Protein AF-G0J3A2-F1 (afdb_monomer)

Sequence (100 aa):
MLKSGVMNRYLMMVKITLLLNCIGNSKKIQMNEAQIKIIRKAKSIVKNGDRVRCRKCPGTLRTFTFSHWDVCWMVSKSGIDDYSPLSIDKINGKEIHLKK

Foldseek 3Di:
DDPDDVPPPVVVVVVVVVVVPPDDDDPPVDQDPLLVQLLVVLVVPDDQQKFWWFADPVGDIDTAGFHDDDPSWTAGPVSDDTHHSVGTQDINNDGDPSDD

Solvent-accessible surface area (backbone atoms only — not comparable to full-atom values): 6322 Å² total; per-residue (Å²): 142,80,94,83,75,84,81,60,65,69,60,54,59,57,55,57,63,70,63,59,78,79,62,82,90,69,90,69,79,71,80,49,72,69,58,51,52,40,44,54,52,45,62,74,68,65,49,68,68,37,41,38,28,27,52,40,91,100,64,50,78,45,75,44,42,32,47,53,75,56,96,80,31,41,30,29,70,84,72,60,67,85,40,55,62,91,39,47,46,28,50,69,86,40,78,50,87,72,77,130

Mean predicted aligned error: 12.51 Å

pLDDT: mean 74.7, std 21.74, range [31.95, 97.19]

Secondary structure (DSSP, 8-state):
-----STTSHHHHHHHHHHTTSS------PPPHHHHHHHHHHHHH--TT-EEEEEETTTEEEEEEEEEEETTEEEETTS--EE-GGGEEEETTEE-----

Nearest PDB structures (foldseek):
  4pno-assembly1_A  TM=5.348E-01  e=1.618E-01  Escherichia coli
  3hfn-assembly1_B  TM=5.715E-01  e=3.739E-01  Nostoc sp. PCC 7120 = FACHB-418
  4mmk-assembly1_A  TM=5.620E-01  e=3.505E-01  Pseudomonas aeruginosa PAO1
  7zs2-assembly1_A  TM=4.415E-01  e=2.381E-01  Candidatus Kuenenia
  4noy-assembly1_A  TM=4.397E-01  e=5.870E-01  Listeria monocytogenes

Radius of gyration: 17.52 Å; Cα contacts (8 Å, |Δi|>4): 125; chains: 1; bounding box: 35×49×40 Å

Organism: Cyclobacterium marinum (strain ATCC 25205 / DSM 745 / LMG 13164 / NCIMB 1802) (NCBI:txid880070)

Structure (mmCIF, N/CA/C/O backbone):
data_AF-G0J3A2-F1
#
_entry.id   AF-G0J3A2-F1
#
loop_
_atom_site.group_PDB
_atom_site.id
_atom_site.type_symbol
_atom_site.label_atom_id
_atom_site.label_alt_id
_atom_site.label_comp_id
_atom_site.label_asym_id
_atom_site.label_entity_id
_atom_site.label_seq_id
_atom_site.pdbx_PDB_ins_code
_atom_site.Cartn_x
_atom_site.Cartn_y
_atom_site.Cartn_z
_atom_site.occupancy
_atom_site.B_iso_or_equiv
_atom_site.auth_seq_id
_atom_site.auth_comp_id
_atom_site.auth_asym_id
_atom_site.auth_atom_id
_atom_site.pdbx_PDB_model_num
ATOM 1 N N . MET A 1 1 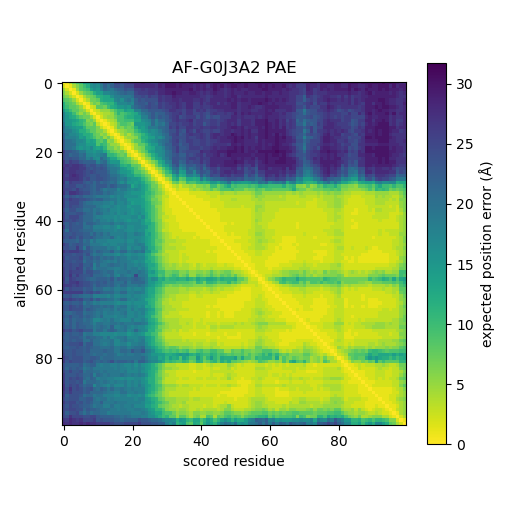? -13.394 -34.602 -27.318 1.00 39.44 1 MET A N 1
ATOM 2 C CA . MET A 1 1 ? -12.186 -34.511 -26.459 1.00 39.44 1 MET A CA 1
ATOM 3 C C . MET A 1 1 ? -11.068 -33.971 -27.346 1.00 39.44 1 MET A C 1
ATOM 5 O O . MET A 1 1 ? -10.903 -34.541 -28.406 1.00 39.44 1 MET A O 1
ATOM 9 N N . LEU A 1 2 ? -10.349 -32.865 -27.135 1.00 31.95 2 LEU A N 1
ATOM 10 C CA . LEU A 1 2 ? -10.188 -31.851 -26.085 1.00 31.95 2 LEU A CA 1
ATOM 11 C C . LEU A 1 2 ? -10.133 -30.475 -26.798 1.00 31.95 2 LEU A C 1
ATOM 13 O O . LEU A 1 2 ? -9.435 -30.344 -27.799 1.00 31.95 2 LEU A O 1
ATOM 17 N N . LYS A 1 3 ? -10.846 -29.444 -26.319 1.00 37.91 3 LYS A N 1
ATOM 18 C CA . LYS A 1 3 ? -10.712 -28.063 -26.834 1.00 37.91 3 LYS A CA 1
ATOM 19 C C . LYS A 1 3 ? -9.589 -27.348 -26.071 1.00 37.91 3 LYS A C 1
ATOM 21 O O . LYS A 1 3 ? -9.842 -26.717 -25.052 1.00 37.91 3 LYS A O 1
ATOM 26 N N . SER A 1 4 ? -8.352 -27.447 -26.547 1.00 47.75 4 SER A N 1
ATOM 27 C CA . SER A 1 4 ? -7.174 -26.792 -25.956 1.00 47.75 4 SER A CA 1
ATOM 28 C C . SER A 1 4 ? -6.699 -25.619 -26.823 1.00 47.75 4 SER A C 1
ATOM 30 O O . SER A 1 4 ? -5.702 -25.721 -27.529 1.00 47.75 4 SER A O 1
ATOM 32 N N . GLY A 1 5 ? -7.431 -24.501 -26.805 1.00 41.31 5 GLY A N 1
ATOM 33 C CA . GLY A 1 5 ? -7.089 -23.291 -27.578 1.00 41.31 5 GLY A CA 1
ATOM 34 C C . GLY A 1 5 ? -6.643 -22.085 -26.744 1.00 41.31 5 GLY A C 1
ATOM 35 O O . GLY A 1 5 ? -6.213 -21.080 -27.297 1.00 41.31 5 GLY A O 1
ATOM 36 N N . VAL A 1 6 ? -6.719 -22.159 -25.410 1.00 46.66 6 VAL A N 1
ATOM 37 C CA . VAL A 1 6 ? -6.393 -21.028 -24.508 1.00 46.66 6 VAL A CA 1
ATOM 38 C C . VAL A 1 6 ? -4.882 -20.946 -24.197 1.00 46.66 6 VAL A C 1
ATOM 40 O O . VAL A 1 6 ? -4.398 -20.008 -23.570 1.00 46.66 6 VAL A O 1
ATOM 43 N N . MET A 1 7 ? -4.100 -21.891 -24.719 1.00 43.81 7 MET A N 1
ATOM 44 C CA . MET A 1 7 ? -2.660 -22.068 -24.495 1.00 43.81 7 MET A CA 1
ATOM 45 C C . MET A 1 7 ? -1.773 -21.267 -25.475 1.00 43.81 7 MET A C 1
ATOM 47 O O . MET A 1 7 ? -0.688 -21.717 -25.818 1.00 43.81 7 MET A O 1
ATOM 51 N N . ASN A 1 8 ? -2.207 -20.096 -25.965 1.00 47.31 8 ASN A N 1
ATOM 52 C CA . ASN A 1 8 ? -1.439 -19.365 -26.996 1.00 47.31 8 ASN A CA 1
ATOM 53 C C . ASN A 1 8 ? -1.129 -17.884 -26.701 1.00 47.31 8 ASN A C 1
ATOM 55 O O . ASN A 1 8 ? -0.459 -17.232 -27.491 1.00 47.31 8 ASN A O 1
ATOM 59 N N . ARG A 1 9 ? -1.533 -17.335 -25.544 1.00 45.50 9 ARG A N 1
ATOM 60 C CA . ARG A 1 9 ? -1.089 -15.983 -25.124 1.00 45.50 9 ARG A CA 1
ATOM 61 C C . ARG A 1 9 ? 0.133 -15.999 -24.205 1.00 45.50 9 ARG A C 1
ATOM 63 O O . ARG A 1 9 ? 0.985 -15.123 -24.307 1.00 45.50 9 ARG A O 1
ATOM 70 N N . TYR A 1 10 ? 0.279 -17.041 -23.385 1.00 40.25 10 TYR A N 1
ATOM 71 C CA . TYR A 1 10 ? 1.438 -17.198 -22.499 1.00 40.25 10 TYR A CA 1
ATOM 72 C C . TYR A 1 10 ? 2.726 -17.558 -23.255 1.00 40.25 10 TYR A C 1
ATOM 74 O O . TYR A 1 10 ? 3.793 -17.054 -22.918 1.00 40.25 10 TYR A O 1
ATOM 82 N N . LEU A 1 11 ? 2.642 -18.362 -24.321 1.00 40.72 11 LEU A N 1
ATOM 83 C CA . LEU A 1 11 ? 3.829 -18.777 -25.079 1.00 40.72 11 LEU A CA 1
ATOM 84 C C . LEU A 1 11 ? 4.423 -17.643 -25.938 1.00 40.72 11 LEU A C 1
ATOM 86 O O . LEU A 1 11 ? 5.631 -17.614 -26.177 1.00 40.72 11 LEU A O 1
ATOM 90 N N . MET A 1 12 ? 3.599 -16.677 -26.360 1.00 39.22 12 MET A N 1
ATOM 91 C CA . MET A 1 12 ? 4.047 -15.538 -27.170 1.00 39.22 12 MET A CA 1
ATOM 92 C C . MET A 1 12 ? 4.815 -14.499 -26.333 1.00 39.22 12 MET A C 1
ATOM 94 O O . MET A 1 12 ? 5.831 -13.973 -26.788 1.00 39.22 12 MET A O 1
ATOM 98 N N . MET A 1 13 ? 4.411 -14.268 -25.074 1.00 44.34 13 MET A N 1
ATOM 99 C CA . MET A 1 13 ? 5.136 -13.363 -24.165 1.00 44.34 13 MET A CA 1
ATOM 100 C C . MET A 1 13 ? 6.499 -13.921 -23.724 1.00 44.34 13 MET A C 1
ATOM 102 O O . MET A 1 13 ? 7.446 -13.155 -23.533 1.00 44.34 13 MET A O 1
ATOM 106 N N . VAL A 1 14 ? 6.646 -15.247 -23.614 1.00 44.50 14 VAL A N 1
ATOM 107 C CA . VAL A 1 14 ? 7.925 -15.861 -23.210 1.00 44.50 14 VAL A CA 1
ATOM 108 C C . VAL A 1 14 ? 8.953 -15.840 -24.353 1.00 44.50 14 VAL A C 1
ATOM 110 O O . VAL A 1 14 ? 10.127 -15.572 -24.102 1.00 44.50 14 VAL A O 1
ATOM 113 N N . LYS A 1 15 ? 8.536 -15.994 -25.621 1.00 37.12 15 LYS A N 1
ATOM 114 C CA . LYS A 1 15 ? 9.454 -15.878 -26.777 1.00 37.12 15 LYS A CA 1
ATOM 115 C C . LYS A 1 15 ? 9.933 -14.446 -27.047 1.00 37.12 15 LYS A C 1
ATOM 117 O O . LYS A 1 15 ? 11.095 -14.263 -27.399 1.00 37.12 15 LYS A O 1
ATOM 122 N N . ILE A 1 16 ? 9.096 -13.430 -26.821 1.00 42.44 16 ILE A N 1
ATOM 123 C CA . ILE A 1 16 ? 9.503 -12.018 -26.974 1.00 42.44 16 ILE A CA 1
ATOM 124 C C . ILE A 1 16 ? 10.537 -11.610 -25.912 1.00 42.44 16 ILE A C 1
ATOM 126 O O . ILE A 1 16 ? 11.390 -10.764 -26.168 1.00 42.44 16 ILE A O 1
ATOM 130 N N . THR A 1 17 ? 10.526 -12.249 -24.741 1.00 45.47 17 THR A N 1
ATOM 131 C CA . THR A 1 17 ? 11.470 -11.918 -23.664 1.00 45.47 17 THR A CA 1
ATOM 132 C C . THR A 1 17 ? 12.894 -12.415 -23.958 1.00 45.47 17 THR A C 1
ATOM 134 O O . THR A 1 17 ? 13.853 -11.749 -23.584 1.00 45.47 17 THR A O 1
ATOM 137 N N . LEU A 1 18 ? 13.053 -13.524 -24.692 1.00 43.47 18 LEU A N 1
ATOM 138 C CA . LEU A 1 18 ? 14.369 -14.078 -25.054 1.00 43.47 18 LEU A CA 1
ATOM 139 C C . LEU A 1 18 ? 15.006 -13.430 -26.298 1.00 43.47 18 LEU A C 1
ATOM 141 O O . LEU A 1 18 ? 16.225 -13.466 -26.433 1.00 43.47 18 LEU A O 1
ATOM 145 N N . LEU A 1 19 ? 14.220 -12.785 -27.167 1.00 42.00 19 LEU A N 1
ATOM 146 C CA . LEU A 1 19 ? 14.717 -12.115 -28.383 1.00 42.00 19 LEU A CA 1
ATOM 147 C C . LEU A 1 19 ? 15.192 -10.667 -28.154 1.00 42.00 19 LEU A C 1
ATOM 149 O O . LEU A 1 19 ? 15.900 -10.110 -28.987 1.00 42.00 19 LEU A O 1
ATOM 153 N N . LEU A 1 20 ? 14.850 -10.057 -27.015 1.00 45.22 20 LEU A N 1
ATOM 154 C CA . LEU A 1 20 ? 15.202 -8.664 -26.700 1.00 45.22 20 LEU A CA 1
ATOM 155 C C . LEU A 1 20 ? 16.589 -8.494 -26.051 1.00 45.22 20 LEU A C 1
ATOM 157 O O . LEU A 1 20 ? 16.958 -7.370 -25.724 1.00 45.22 20 LEU A O 1
ATOM 161 N N . ASN A 1 21 ? 17.369 -9.569 -25.896 1.00 45.75 21 ASN A N 1
ATOM 162 C CA . ASN A 1 21 ? 18.721 -9.510 -25.322 1.00 45.75 21 ASN A CA 1
ATOM 163 C C . ASN A 1 21 ? 19.836 -9.285 -26.363 1.00 45.75 21 ASN A C 1
ATOM 165 O O . ASN A 1 21 ? 21.001 -9.220 -25.984 1.00 45.75 21 ASN A O 1
ATOM 169 N N . CYS A 1 22 ? 19.506 -9.139 -27.654 1.00 38.31 22 CYS A N 1
ATOM 170 C CA . CYS A 1 22 ? 20.503 -8.993 -28.726 1.00 38.31 22 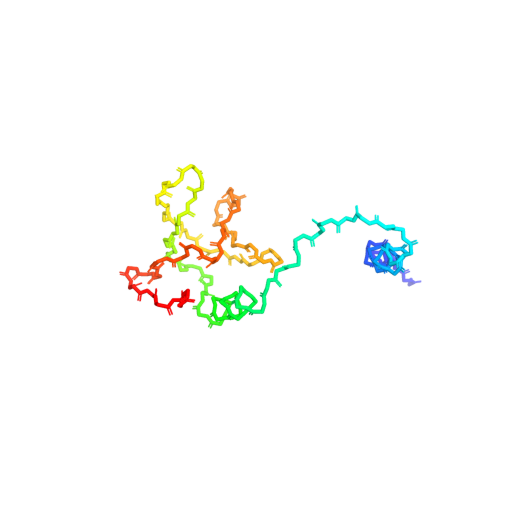CYS A CA 1
ATOM 171 C C . CYS A 1 22 ? 20.496 -7.645 -29.464 1.00 38.31 22 CYS A C 1
ATOM 173 O O . CYS A 1 22 ? 21.289 -7.478 -30.384 1.00 38.31 22 CYS A O 1
ATOM 175 N N . ILE A 1 23 ? 19.660 -6.666 -29.103 1.00 46.41 23 ILE A N 1
ATOM 176 C CA . ILE A 1 23 ? 19.646 -5.366 -29.800 1.00 46.41 23 ILE A CA 1
ATOM 177 C C . ILE A 1 23 ? 19.598 -4.241 -28.766 1.00 46.4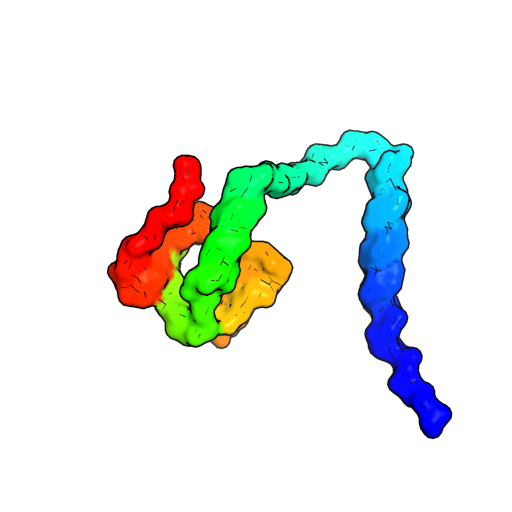1 23 ILE A C 1
ATOM 179 O O . ILE A 1 23 ? 18.763 -4.236 -27.864 1.00 46.41 23 ILE A O 1
ATOM 183 N N . GLY A 1 24 ? 20.584 -3.350 -28.864 1.00 40.34 24 GLY A N 1
ATOM 184 C CA . GLY A 1 24 ? 21.006 -2.422 -27.825 1.00 40.34 24 GLY A CA 1
ATOM 185 C C . GLY A 1 24 ? 19.991 -1.382 -27.350 1.00 40.34 24 GLY A C 1
ATOM 186 O O . GLY A 1 24 ? 18.900 -1.210 -27.881 1.00 40.34 24 GLY A O 1
ATOM 187 N N . ASN A 1 25 ? 20.429 -0.662 -26.315 1.00 48.53 25 ASN A N 1
ATOM 188 C CA . ASN A 1 25 ? 19.855 0.589 -25.824 1.00 48.53 25 ASN A CA 1
ATOM 189 C C . ASN A 1 25 ? 18.327 0.610 -25.697 1.00 48.53 25 ASN A C 1
ATOM 191 O O . ASN A 1 25 ? 17.624 1.403 -26.316 1.00 48.53 25 ASN A O 1
ATOM 195 N N . SER A 1 26 ? 17.815 -0.175 -24.757 1.00 41.97 26 SER A N 1
ATOM 196 C CA . SER A 1 26 ? 16.598 0.218 -24.060 1.00 41.97 26 SER A CA 1
ATOM 197 C C . SER A 1 26 ? 16.953 0.412 -22.594 1.00 41.97 26 SER A C 1
ATOM 199 O O . SER A 1 26 ? 17.245 -0.544 -21.880 1.00 41.97 26 SER A O 1
ATOM 201 N N . LYS A 1 27 ? 16.924 1.663 -22.118 1.00 44.88 27 LYS A N 1
ATOM 202 C CA . LYS A 1 27 ? 16.786 1.966 -20.687 1.00 44.88 27 LYS A CA 1
ATOM 203 C C . LYS A 1 27 ? 15.413 1.452 -20.228 1.00 44.88 27 LYS A C 1
ATOM 205 O O . LYS A 1 27 ? 14.527 2.231 -19.896 1.00 44.88 27 LYS A O 1
ATOM 210 N N . LYS A 1 28 ? 15.188 0.135 -20.260 1.00 44.00 28 LYS A N 1
ATOM 211 C CA . LYS A 1 28 ? 14.120 -0.499 -19.498 1.00 44.00 28 LYS A CA 1
ATOM 212 C C . LYS A 1 28 ? 14.528 -0.272 -18.059 1.00 44.00 28 LYS A C 1
ATOM 214 O O . LYS A 1 28 ? 15.520 -0.838 -17.614 1.00 44.00 28 LYS A O 1
ATOM 219 N N . ILE A 1 29 ? 13.831 0.637 -17.389 1.00 53.31 29 ILE A N 1
ATOM 220 C CA . ILE A 1 29 ? 14.014 0.924 -15.971 1.00 53.31 29 ILE A CA 1
ATOM 221 C C . ILE A 1 29 ? 13.775 -0.400 -15.246 1.00 53.31 29 ILE A C 1
ATOM 223 O O . ILE A 1 29 ? 12.637 -0.795 -15.000 1.00 53.31 29 ILE A O 1
ATOM 227 N N . GLN A 1 30 ? 14.846 -1.146 -14.997 1.00 63.12 30 GLN A N 1
ATOM 228 C CA . GLN A 1 30 ? 14.792 -2.320 -14.154 1.00 63.12 30 GLN A CA 1
ATOM 229 C C . GLN A 1 30 ? 14.411 -1.802 -12.769 1.00 63.12 30 GLN A C 1
ATOM 231 O O . GLN A 1 30 ? 15.068 -0.906 -12.235 1.00 63.12 30 GLN A O 1
ATOM 236 N N . MET A 1 31 ? 13.303 -2.300 -12.220 1.00 69.00 31 MET A N 1
ATOM 237 C CA . MET A 1 31 ? 12.956 -2.008 -10.833 1.00 69.00 31 MET A CA 1
ATOM 238 C C . MET A 1 31 ? 14.117 -2.456 -9.954 1.00 69.00 31 MET A C 1
ATOM 240 O O . MET A 1 31 ? 14.540 -3.609 -10.024 1.00 69.00 31 MET A O 1
ATOM 244 N N . ASN A 1 32 ? 14.635 -1.538 -9.144 1.00 81.94 32 ASN A N 1
ATOM 245 C CA . ASN A 1 32 ? 15.765 -1.848 -8.283 1.00 81.94 32 ASN A CA 1
ATOM 246 C C . ASN A 1 32 ? 15.341 -2.802 -7.151 1.00 81.94 32 ASN A C 1
ATOM 248 O O . ASN A 1 32 ? 14.158 -2.946 -6.822 1.00 81.94 32 ASN A O 1
ATOM 252 N N . GLU A 1 33 ? 16.315 -3.460 -6.528 1.00 82.44 33 GLU A N 1
ATOM 253 C CA . GLU A 1 33 ? 16.060 -4.456 -5.481 1.00 82.44 33 GLU A CA 1
ATOM 254 C C . GLU A 1 33 ? 15.257 -3.891 -4.300 1.00 82.44 33 GLU A C 1
ATOM 256 O O . GLU A 1 33 ? 14.402 -4.580 -3.733 1.00 82.44 33 GLU A O 1
ATOM 261 N N . ALA A 1 34 ? 15.469 -2.615 -3.962 1.00 81.81 34 ALA A N 1
ATOM 262 C CA . ALA A 1 34 ? 14.737 -1.937 -2.898 1.00 81.81 34 ALA A CA 1
ATOM 263 C C . ALA A 1 34 ? 13.238 -1.821 -3.227 1.00 81.81 34 ALA A C 1
ATOM 265 O O . ALA A 1 34 ? 12.391 -2.161 -2.398 1.00 81.81 34 ALA A O 1
ATOM 266 N N . GLN A 1 35 ? 12.895 -1.436 -4.459 1.00 83.38 35 GLN A N 1
ATOM 267 C CA . GLN A 1 35 ? 11.512 -1.387 -4.940 1.00 83.38 35 GLN A CA 1
ATOM 268 C C . GLN A 1 35 ? 10.867 -2.775 -4.923 1.00 83.38 35 GLN A C 1
ATOM 270 O O . GLN A 1 35 ? 9.727 -2.921 -4.479 1.00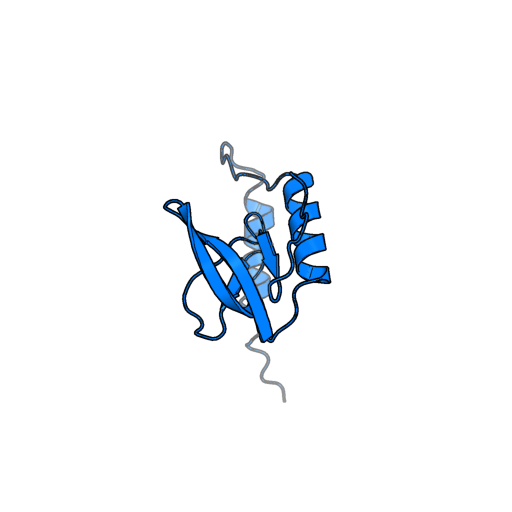 83.38 35 GLN A O 1
ATOM 275 N N . ILE A 1 36 ? 11.603 -3.811 -5.334 1.00 85.50 36 ILE A N 1
ATOM 276 C CA . ILE A 1 36 ? 11.118 -5.198 -5.299 1.00 85.50 36 ILE A CA 1
ATOM 277 C C . ILE A 1 36 ? 10.809 -5.625 -3.858 1.00 85.50 36 ILE A C 1
ATOM 279 O O . ILE A 1 36 ? 9.758 -6.219 -3.599 1.00 85.50 36 ILE A O 1
ATOM 283 N N . LYS A 1 37 ? 11.685 -5.301 -2.900 1.00 88.00 37 LYS A N 1
ATOM 284 C CA . LYS A 1 37 ? 11.481 -5.607 -1.476 1.00 88.00 37 LYS A CA 1
ATOM 285 C C . LYS A 1 37 ? 10.240 -4.913 -0.915 1.00 88.00 37 LYS A C 1
ATOM 287 O O . LYS A 1 37 ? 9.457 -5.551 -0.209 1.00 88.00 37 LYS A O 1
ATOM 292 N N . ILE A 1 38 ? 10.031 -3.642 -1.261 1.00 87.94 38 ILE A N 1
ATOM 293 C CA . ILE A 1 38 ? 8.840 -2.881 -0.859 1.00 87.94 38 ILE A CA 1
ATOM 294 C C . ILE A 1 38 ? 7.574 -3.537 -1.411 1.00 87.94 38 ILE A C 1
ATOM 296 O O . ILE A 1 38 ? 6.630 -3.766 -0.660 1.00 87.94 38 ILE A O 1
ATOM 300 N N . ILE A 1 39 ? 7.568 -3.907 -2.692 1.00 89.44 39 ILE A N 1
ATOM 301 C CA . ILE A 1 39 ? 6.407 -4.535 -3.336 1.00 89.44 39 ILE A CA 1
ATOM 302 C C . ILE A 1 39 ? 6.096 -5.895 -2.721 1.00 89.44 39 ILE A C 1
ATOM 304 O O . ILE A 1 39 ? 4.935 -6.187 -2.448 1.00 89.44 39 ILE A O 1
ATOM 308 N N . ARG A 1 40 ? 7.114 -6.718 -2.447 1.00 90.50 40 ARG A N 1
ATOM 309 C CA . ARG A 1 40 ? 6.928 -8.001 -1.750 1.00 90.50 40 ARG A CA 1
ATOM 310 C C . ARG A 1 40 ? 6.312 -7.800 -0.367 1.00 90.50 40 ARG A C 1
ATOM 312 O O . ARG A 1 40 ? 5.358 -8.492 -0.020 1.00 90.50 40 ARG A O 1
ATOM 319 N N . LYS A 1 41 ? 6.803 -6.816 0.393 1.00 91.31 41 LYS A N 1
ATOM 320 C CA . LYS A 1 41 ? 6.241 -6.471 1.704 1.00 91.31 41 LYS A CA 1
ATOM 321 C C . LYS A 1 41 ? 4.794 -5.987 1.580 1.00 91.31 41 LYS A C 1
ATOM 323 O O . LYS A 1 41 ? 3.942 -6.473 2.316 1.00 91.31 41 LYS A O 1
ATOM 328 N N . ALA A 1 42 ? 4.496 -5.107 0.626 1.00 92.12 42 ALA A N 1
ATOM 329 C CA . ALA A 1 42 ? 3.136 -4.636 0.366 1.00 92.12 42 ALA A CA 1
ATOM 330 C C . ALA A 1 42 ? 2.193 -5.806 0.032 1.00 92.12 42 ALA A C 1
ATOM 332 O O . ALA A 1 42 ? 1.129 -5.928 0.633 1.00 92.12 42 ALA A O 1
ATOM 333 N N . LYS A 1 43 ? 2.623 -6.732 -0.834 1.00 93.12 43 LYS A N 1
ATOM 334 C CA . LYS A 1 43 ? 1.867 -7.949 -1.172 1.00 93.12 43 LYS A CA 1
ATOM 335 C C . LYS A 1 43 ? 1.604 -8.861 0.026 1.00 93.12 43 LYS A C 1
ATOM 337 O O . LYS A 1 43 ? 0.560 -9.496 0.065 1.00 93.12 43 LYS A O 1
ATOM 342 N N . SER A 1 44 ? 2.517 -8.923 0.997 1.00 94.06 44 SER A N 1
ATOM 343 C CA . SER A 1 44 ? 2.315 -9.735 2.208 1.00 94.06 44 SER A CA 1
ATOM 344 C C . SER A 1 44 ? 1.340 -9.130 3.224 1.00 94.06 44 SER A C 1
ATOM 346 O O . SER A 1 44 ? 0.836 -9.861 4.074 1.00 94.06 44 SER A O 1
ATOM 348 N N . ILE A 1 45 ? 1.085 -7.817 3.166 1.00 94.38 45 ILE A N 1
ATOM 349 C CA . ILE A 1 45 ? 0.274 -7.113 4.175 1.00 94.38 45 ILE A CA 1
ATOM 350 C C . ILE A 1 45 ? -1.093 -6.670 3.653 1.00 94.38 45 ILE A C 1
ATOM 352 O O . ILE A 1 45 ? -2.048 -6.705 4.422 1.00 94.38 45 ILE A O 1
ATOM 356 N N . VAL A 1 46 ? -1.190 -6.253 2.385 1.00 94.81 46 VAL A N 1
ATOM 357 C CA . VAL A 1 46 ? -2.433 -5.735 1.797 1.00 94.81 46 VAL A CA 1
ATOM 358 C C . VAL A 1 46 ? -3.333 -6.901 1.407 1.00 94.81 46 VAL A C 1
ATOM 360 O O . VAL A 1 46 ? -2.933 -7.778 0.636 1.00 94.81 46 VAL A O 1
ATOM 363 N N . LYS A 1 47 ? -4.564 -6.885 1.909 1.00 95.69 47 LYS A N 1
ATOM 364 C CA . LYS A 1 47 ? -5.586 -7.907 1.677 1.00 95.69 47 LYS A CA 1
ATOM 365 C C . LYS A 1 47 ? -6.800 -7.309 0.975 1.00 95.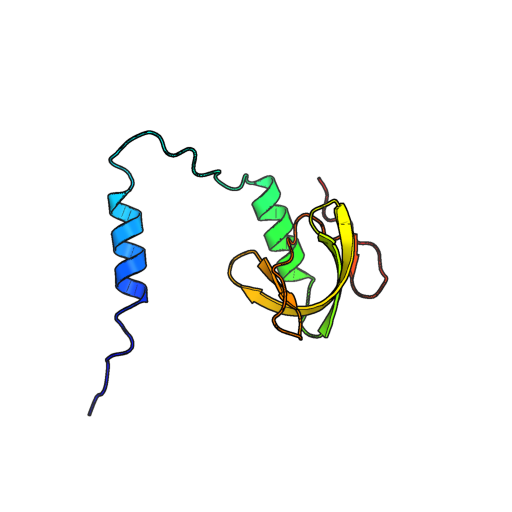69 47 LYS A C 1
ATOM 367 O O . LYS A 1 47 ? -7.090 -6.122 1.107 1.00 95.69 47 LYS A O 1
ATOM 372 N N . ASN A 1 48 ? -7.524 -8.147 0.229 1.00 96.50 48 ASN A N 1
ATOM 373 C CA . ASN A 1 48 ? -8.788 -7.763 -0.408 1.00 96.50 48 ASN A CA 1
ATOM 374 C C . ASN A 1 48 ? -9.743 -7.139 0.627 1.00 96.50 48 ASN A C 1
ATOM 376 O O . ASN A 1 48 ? -9.949 -7.709 1.697 1.00 96.50 48 ASN A O 1
ATOM 380 N N . GLY A 1 49 ? -10.298 -5.972 0.304 1.00 96.12 49 GLY A N 1
ATOM 381 C CA . GLY A 1 49 ? -11.170 -5.186 1.174 1.00 96.12 49 GLY A CA 1
ATOM 382 C C . GLY A 1 49 ? -10.461 -4.102 1.990 1.00 96.12 49 GLY A C 1
ATOM 383 O O . GLY A 1 49 ? -11.141 -3.227 2.525 1.00 96.12 49 GLY A O 1
ATOM 384 N N . ASP A 1 50 ? -9.126 -4.095 2.051 1.00 96.94 50 ASP A N 1
ATOM 385 C CA . ASP A 1 50 ? -8.385 -3.081 2.802 1.00 96.94 50 ASP A CA 1
ATOM 386 C C . ASP A 1 50 ? -8.597 -1.672 2.237 1.00 96.94 50 ASP A C 1
ATOM 388 O O . ASP A 1 50 ? -8.591 -1.443 1.024 1.00 96.94 50 ASP A O 1
ATOM 392 N N . ARG A 1 51 ? -8.711 -0.685 3.129 1.00 97.19 51 ARG A N 1
ATOM 393 C CA . ARG A 1 51 ? -8.674 0.734 2.768 1.00 97.19 51 ARG A CA 1
ATOM 394 C C . ARG A 1 51 ? -7.229 1.200 2.688 1.00 97.19 51 ARG A C 1
ATOM 396 O O . ARG A 1 51 ? -6.611 1.487 3.714 1.00 97.19 51 ARG A O 1
ATOM 403 N N . VAL A 1 52 ? -6.704 1.298 1.476 1.00 95.69 52 VAL A N 1
ATOM 404 C CA . VAL A 1 52 ? -5.317 1.688 1.212 1.00 95.69 52 VAL A CA 1
ATOM 405 C C . VAL A 1 52 ? -5.269 3.169 0.871 1.00 95.69 52 VAL A C 1
ATOM 407 O O . VAL A 1 52 ? -6.023 3.631 0.013 1.00 95.69 52 VAL A O 1
ATOM 410 N N . ARG A 1 53 ? -4.383 3.917 1.534 1.00 94.56 53 ARG A N 1
ATOM 411 C CA . ARG A 1 53 ? -4.052 5.294 1.165 1.00 94.56 53 ARG A CA 1
ATOM 412 C C . ARG A 1 53 ? -2.684 5.327 0.501 1.00 94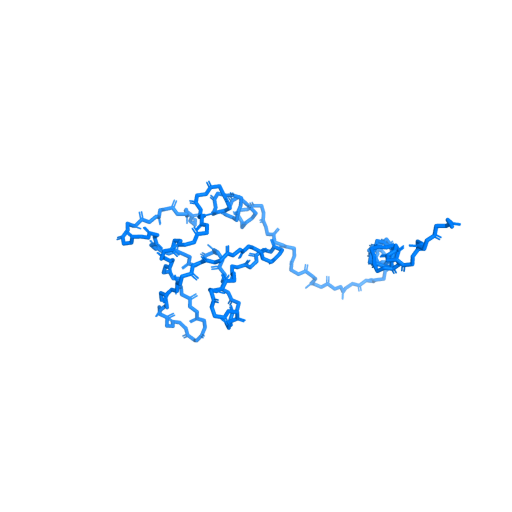.56 53 ARG A C 1
ATOM 414 O O . ARG A 1 53 ? -1.729 4.739 1.005 1.00 94.56 53 ARG A O 1
ATOM 421 N N . CYS A 1 54 ? -2.602 5.988 -0.646 1.00 92.25 54 CYS A N 1
ATOM 422 C CA . CYS A 1 54 ? -1.355 6.159 -1.377 1.00 92.25 54 CYS A CA 1
ATOM 423 C C . CYS A 1 54 ? -1.316 7.488 -2.134 1.00 92.25 54 CYS A C 1
ATOM 425 O O . CYS A 1 54 ? -2.350 8.106 -2.413 1.00 92.25 54 CYS A O 1
ATOM 427 N N . ARG A 1 55 ? -0.113 7.918 -2.521 1.00 89.56 55 ARG A N 1
ATOM 428 C CA . ARG A 1 55 ? 0.075 9.099 -3.375 1.00 89.56 55 ARG A CA 1
ATOM 429 C C . ARG A 1 55 ? -0.060 8.727 -4.855 1.00 89.56 55 ARG A C 1
ATOM 431 O O . ARG A 1 55 ? 0.702 7.894 -5.343 1.00 89.56 55 ARG A O 1
ATOM 438 N N . LYS A 1 56 ? -0.983 9.381 -5.567 1.00 84.06 56 LYS A N 1
ATOM 439 C CA . LYS A 1 56 ? -1.174 9.283 -7.027 1.00 84.06 56 LYS A CA 1
ATOM 440 C C . LYS A 1 56 ? -0.717 10.582 -7.697 1.00 84.06 56 LYS A C 1
ATOM 442 O O . LYS A 1 56 ? -0.976 11.661 -7.163 1.00 84.06 56 LYS A O 1
ATOM 447 N N . CYS A 1 57 ? -0.052 10.496 -8.852 1.00 73.31 57 CYS A N 1
ATOM 448 C CA . CYS A 1 57 ? 0.291 11.660 -9.687 1.00 73.31 57 CYS A CA 1
ATOM 449 C C . CYS A 1 57 ? -0.983 12.483 -9.999 1.00 73.31 57 CYS A C 1
ATOM 451 O O . CYS A 1 57 ? -2.005 11.857 -10.297 1.00 73.31 57 CYS A O 1
ATOM 453 N N . PRO A 1 58 ? -0.981 13.831 -9.883 1.00 78.00 58 PRO A N 1
ATOM 454 C CA . PRO A 1 58 ? 0.148 14.765 -9.697 1.00 78.00 58 PRO A CA 1
ATOM 455 C C . PRO A 1 58 ? 0.565 15.039 -8.234 1.00 78.00 58 PRO A C 1
ATOM 457 O O . PRO A 1 58 ? 1.063 16.110 -7.912 1.00 78.00 58 PRO A O 1
ATOM 460 N N . GLY A 1 59 ? 0.392 14.082 -7.319 1.00 82.81 59 GLY A N 1
ATOM 461 C CA . GLY A 1 59 ? 0.856 14.179 -5.926 1.00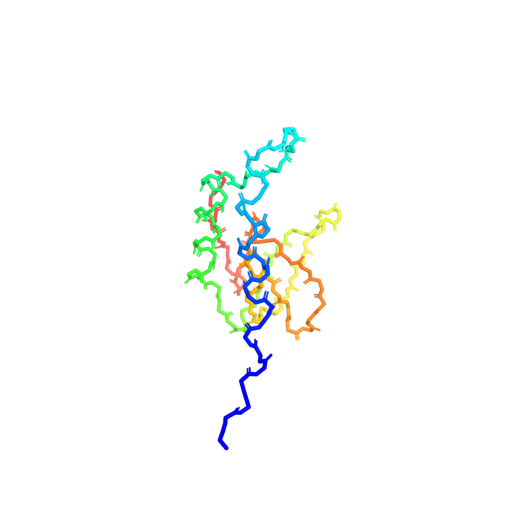 82.81 59 G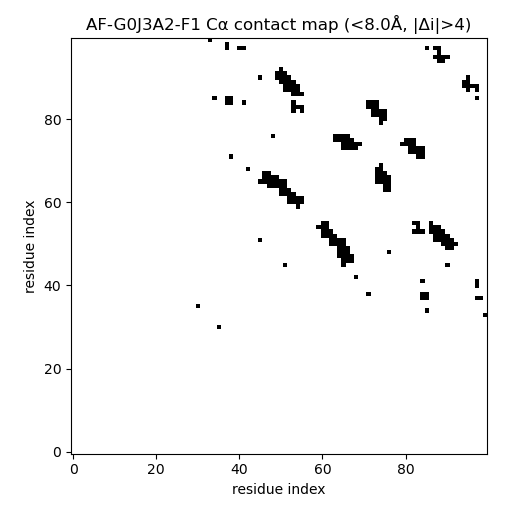LY A CA 1
ATOM 462 C C . GLY A 1 59 ? -0.263 14.140 -4.887 1.00 82.81 59 GLY A C 1
ATOM 463 O O . GLY A 1 59 ? 0.018 14.194 -3.688 1.00 82.81 59 GLY A O 1
ATOM 464 N N . THR A 1 60 ? -1.513 13.998 -5.328 1.00 87.88 60 THR A N 1
ATOM 465 C CA . THR A 1 60 ? -2.685 13.885 -4.455 1.00 87.88 60 THR A CA 1
ATOM 466 C C . THR A 1 60 ? -2.688 12.567 -3.686 1.00 87.88 60 THR A C 1
ATOM 468 O O . THR A 1 60 ? -2.392 11.507 -4.245 1.00 87.88 60 THR A O 1
ATOM 471 N N . LEU A 1 61 ? -3.059 12.619 -2.408 1.00 90.88 61 LEU A N 1
ATOM 472 C CA . LEU A 1 61 ? -3.351 11.419 -1.629 1.00 90.88 61 LEU A CA 1
ATOM 473 C C . LEU A 1 61 ? -4.733 10.892 -2.014 1.00 90.88 61 LEU A C 1
ATOM 475 O O . LEU A 1 61 ? -5.705 11.645 -2.074 1.00 90.88 61 LEU A O 1
ATOM 479 N N . ARG A 1 62 ? -4.822 9.589 -2.261 1.00 91.19 62 ARG A N 1
ATOM 480 C CA . ARG A 1 62 ? -6.071 8.891 -2.563 1.00 91.19 62 ARG A CA 1
ATOM 481 C C . ARG A 1 62 ? -6.224 7.722 -1.612 1.00 91.19 62 ARG A C 1
ATOM 483 O O . ARG A 1 62 ? -5.248 7.042 -1.317 1.00 91.19 62 ARG A O 1
ATOM 490 N N . THR A 1 63 ? -7.445 7.520 -1.126 1.00 94.12 63 THR A N 1
ATOM 491 C CA . THR A 1 63 ? -7.817 6.330 -0.356 1.00 94.12 63 THR A CA 1
ATOM 492 C C . THR A 1 63 ? -8.796 5.519 -1.183 1.00 94.12 63 THR A C 1
ATOM 494 O O . THR A 1 63 ? -9.804 6.066 -1.626 1.00 94.12 63 THR A O 1
ATOM 497 N N . PHE A 1 64 ? -8.519 4.236 -1.372 1.00 93.75 64 PHE A N 1
ATOM 498 C CA . PHE A 1 64 ? -9.362 3.333 -2.149 1.00 93.75 64 PHE A CA 1
ATOM 499 C C . PHE A 1 64 ? -9.549 2.000 -1.420 1.00 93.75 64 PHE A C 1
ATOM 501 O O . PHE A 1 64 ? -8.819 1.685 -0.481 1.00 93.75 64 PHE A O 1
ATOM 508 N N . THR A 1 65 ? -10.559 1.231 -1.832 1.00 96.19 65 THR A N 1
ATOM 509 C CA . THR A 1 65 ? -10.753 -0.146 -1.350 1.00 96.19 65 THR A CA 1
ATOM 510 C C . THR A 1 65 ? -9.984 -1.081 -2.266 1.00 96.19 65 THR A C 1
ATOM 512 O O . THR A 1 65 ? -10.281 -1.130 -3.461 1.00 96.19 65 THR A O 1
ATOM 515 N N . PHE A 1 66 ? -8.994 -1.784 -1.731 1.00 95.69 66 PHE A N 1
ATOM 516 C CA . PHE A 1 66 ? -8.170 -2.723 -2.477 1.00 95.69 66 PHE A CA 1
ATOM 517 C C . PHE A 1 66 ? -8.975 -3.965 -2.873 1.00 95.69 66 PHE A C 1
ATOM 519 O O . PHE A 1 66 ? -9.744 -4.491 -2.071 1.00 95.69 66 PHE A O 1
ATOM 526 N N . SER A 1 67 ? -8.785 -4.436 -4.107 1.00 95.62 67 SER A N 1
ATOM 527 C CA . SER A 1 67 ? -9.390 -5.672 -4.607 1.00 95.62 67 SER A CA 1
ATOM 528 C C . SER A 1 67 ? -8.342 -6.766 -4.797 1.00 95.62 67 SER A C 1
ATOM 530 O O . SER A 1 67 ? -8.390 -7.798 -4.127 1.00 95.62 67 SER A O 1
ATOM 532 N N . HIS A 1 68 ? -7.389 -6.541 -5.702 1.00 94.50 68 HIS A N 1
ATOM 533 C CA . HIS A 1 68 ? -6.375 -7.519 -6.081 1.00 94.50 68 HIS A CA 1
ATOM 534 C C . HIS A 1 68 ? -5.132 -6.835 -6.669 1.00 94.50 68 HIS A C 1
ATOM 536 O O . HIS A 1 68 ? -5.085 -5.617 -6.851 1.00 94.50 68 HIS A O 1
ATOM 542 N N . TRP A 1 69 ? -4.105 -7.641 -6.928 1.00 91.44 69 TRP A N 1
ATOM 543 C CA . TRP A 1 69 ? -2.865 -7.216 -7.568 1.00 91.44 69 TRP A CA 1
ATOM 544 C C . TRP A 1 69 ? -2.913 -7.515 -9.066 1.00 91.44 69 TRP A C 1
ATOM 546 O O . TRP A 1 69 ? -3.231 -8.645 -9.435 1.00 91.44 69 TRP A O 1
ATOM 556 N N . ASP A 1 70 ? -2.505 -6.554 -9.894 1.00 87.38 70 ASP A N 1
ATOM 557 C CA . ASP A 1 70 ? -2.192 -6.776 -11.308 1.00 87.38 70 ASP A CA 1
ATOM 558 C C . ASP A 1 70 ? -0.694 -6.547 -11.536 1.00 87.38 70 ASP A C 1
ATOM 560 O O . ASP A 1 70 ? -0.186 -5.430 -11.450 1.00 87.38 70 ASP A O 1
ATOM 564 N N . VAL A 1 71 ? 0.048 -7.637 -11.733 1.00 86.75 71 VAL A N 1
ATOM 565 C CA . VAL A 1 71 ? 1.519 -7.661 -11.761 1.00 86.75 71 VAL A CA 1
ATOM 566 C C . VAL A 1 71 ? 2.127 -6.982 -10.520 1.00 86.75 71 VAL A C 1
ATOM 568 O O . VAL A 1 71 ? 2.295 -7.629 -9.481 1.00 86.75 71 VAL A O 1
ATOM 571 N N . CYS A 1 72 ? 2.483 -5.699 -10.599 1.00 86.25 72 CYS A N 1
ATOM 572 C CA . CYS A 1 72 ? 3.055 -4.895 -9.515 1.00 86.25 72 CYS A CA 1
ATOM 573 C C . CYS A 1 72 ? 2.153 -3.732 -9.068 1.00 86.25 72 CYS A C 1
ATOM 575 O O . CYS A 1 72 ? 2.540 -2.989 -8.166 1.00 86.25 72 CYS A O 1
ATOM 577 N N . TRP A 1 73 ? 0.964 -3.602 -9.651 1.00 88.88 73 TRP A N 1
ATOM 578 C CA . TRP A 1 73 ? -0.008 -2.548 -9.386 1.00 88.88 73 TRP A CA 1
ATOM 579 C C . TRP A 1 73 ? -1.121 -3.029 -8.461 1.00 88.88 73 TRP A C 1
ATOM 581 O O . TRP A 1 73 ? -1.474 -4.210 -8.430 1.00 88.88 73 TRP A O 1
ATOM 591 N N . MET A 1 74 ? -1.661 -2.099 -7.677 1.00 92.06 74 MET A N 1
ATOM 592 C CA . MET A 1 74 ? -2.838 -2.333 -6.849 1.00 92.06 74 MET A CA 1
ATOM 593 C C . MET A 1 74 ? -4.085 -1.889 -7.601 1.00 92.06 74 MET A C 1
ATOM 595 O O . MET A 1 74 ? -4.154 -0.744 -8.052 1.00 92.06 74 MET A O 1
ATOM 599 N N . VAL A 1 75 ? -5.078 -2.772 -7.655 1.00 92.31 75 VAL A N 1
ATOM 600 C CA . VAL A 1 75 ? -6.356 -2.507 -8.314 1.00 92.31 75 VAL A CA 1
ATOM 601 C C . VAL A 1 75 ? -7.412 -2.174 -7.267 1.00 92.31 75 VAL A C 1
ATOM 603 O O . VAL A 1 75 ? -7.552 -2.856 -6.241 1.00 92.31 75 VAL A O 1
ATOM 606 N N . SER A 1 76 ? -8.163 -1.103 -7.516 1.00 93.56 76 SER A N 1
ATOM 607 C CA . SER A 1 76 ? -9.284 -0.706 -6.669 1.00 93.56 76 SER A CA 1
ATOM 608 C C . SER A 1 76 ? -10.530 -1.555 -6.930 1.00 93.56 76 SER A C 1
ATOM 610 O O . SER A 1 76 ? -10.699 -2.137 -7.997 1.00 93.56 76 SER A O 1
ATOM 612 N N . LYS A 1 77 ? -11.457 -1.605 -5.968 1.00 91.88 77 LYS A N 1
ATOM 613 C CA . LYS A 1 77 ? -12.738 -2.316 -6.114 1.00 91.88 77 LYS A CA 1
ATOM 614 C C . LYS A 1 77 ? -13.591 -1.801 -7.281 1.00 91.88 77 LYS A C 1
ATOM 616 O O . LYS A 1 77 ? -14.369 -2.573 -7.827 1.00 91.88 77 LYS A O 1
ATOM 621 N N . SER A 1 78 ? -13.460 -0.530 -7.664 1.00 88.81 78 SER A N 1
ATOM 622 C CA . SER A 1 78 ? -14.151 0.005 -8.843 1.00 88.81 78 SER A CA 1
ATOM 623 C C . SER A 1 78 ? -13.487 -0.399 -10.163 1.00 88.81 78 SER A C 1
ATOM 625 O O . SER A 1 78 ? -14.061 -0.132 -11.212 1.00 88.81 78 SER A O 1
ATOM 627 N N . GLY A 1 79 ? -12.293 -1.005 -10.136 1.00 81.06 79 GLY A N 1
ATOM 628 C CA . GLY A 1 79 ? -11.499 -1.307 -11.333 1.00 81.06 79 GLY A CA 1
ATOM 629 C C . GLY A 1 79 ? -10.931 -0.061 -12.017 1.00 81.06 79 GLY A C 1
ATOM 630 O O . GLY A 1 79 ? -10.397 -0.152 -13.116 1.00 81.06 79 GLY A O 1
ATOM 631 N N . ILE A 1 80 ? -11.067 1.105 -11.381 1.00 73.94 80 ILE A N 1
ATOM 632 C CA . ILE A 1 80 ? -10.605 2.385 -11.908 1.00 73.94 80 ILE A CA 1
ATOM 633 C C . ILE A 1 80 ? -9.282 2.721 -11.226 1.00 73.94 80 ILE A C 1
ATOM 635 O O . ILE A 1 80 ? -9.195 2.684 -9.993 1.00 73.94 80 ILE A O 1
ATOM 639 N N . ASP A 1 81 ? -8.312 3.120 -12.047 1.00 68.75 81 ASP A N 1
ATOM 640 C CA . ASP A 1 81 ? -6.964 3.563 -11.691 1.00 68.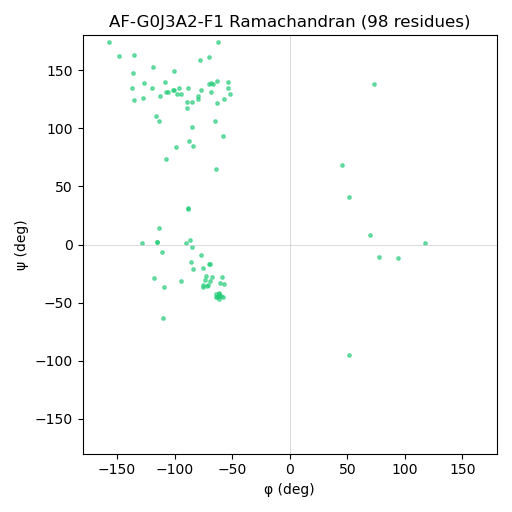75 81 ASP A CA 1
ATOM 641 C C . ASP A 1 81 ? -5.979 2.483 -11.224 1.00 68.75 81 ASP A C 1
ATOM 643 O O . ASP A 1 81 ? -6.279 1.657 -10.360 1.00 68.75 81 ASP A O 1
ATOM 647 N N . ASP A 1 82 ? -4.743 2.614 -11.714 1.00 72.44 82 ASP A N 1
ATOM 648 C CA . ASP A 1 82 ? -3.582 1.863 -11.246 1.00 72.44 82 ASP A CA 1
ATOM 649 C C . ASP A 1 82 ? -2.891 2.608 -10.098 1.00 72.44 82 ASP A C 1
ATOM 651 O O . ASP A 1 82 ? -2.451 3.758 -10.237 1.00 72.44 82 ASP A O 1
ATOM 655 N N . TYR A 1 83 ? -2.768 1.953 -8.944 1.00 86.94 83 TYR A N 1
ATOM 656 C CA . TYR A 1 83 ? -2.109 2.529 -7.773 1.00 86.94 83 TYR A CA 1
ATOM 657 C C . TYR A 1 83 ? -0.750 1.878 -7.520 1.00 86.94 83 TYR A C 1
ATOM 659 O O . TYR A 1 83 ? -0.618 0.652 -7.481 1.00 86.94 83 TYR A O 1
ATOM 667 N N . SER A 1 84 ? 0.278 2.709 -7.316 1.00 88.00 84 SER A N 1
ATOM 668 C CA . SER A 1 84 ? 1.629 2.221 -7.038 1.00 88.00 84 SER A CA 1
ATOM 669 C C . SER A 1 84 ? 1.775 1.807 -5.570 1.00 88.00 84 SER A C 1
ATOM 671 O O . SER A 1 84 ? 1.518 2.618 -4.677 1.00 88.00 84 SER A O 1
ATOM 673 N N . PRO A 1 85 ? 2.257 0.588 -5.273 1.00 89.00 85 PRO A N 1
ATOM 674 C CA . PRO A 1 85 ? 2.515 0.158 -3.898 1.00 89.00 85 PRO A CA 1
ATOM 675 C C . PRO A 1 85 ? 3.688 0.891 -3.236 1.00 89.00 85 PRO A C 1
ATOM 677 O O . PRO A 1 85 ? 3.824 0.868 -2.016 1.00 89.00 85 PRO A O 1
ATOM 680 N N . LEU A 1 86 ? 4.539 1.554 -4.026 1.00 89.06 86 LEU A N 1
ATOM 681 C CA . LEU A 1 86 ? 5.688 2.310 -3.522 1.00 89.06 86 LEU A CA 1
ATOM 682 C C . LEU A 1 86 ? 5.278 3.580 -2.769 1.00 89.06 86 LEU A C 1
ATOM 684 O O . LEU A 1 86 ? 6.100 4.163 -2.067 1.00 89.06 86 LEU A O 1
ATOM 688 N N . SER A 1 87 ? 4.034 4.030 -2.936 1.00 89.00 87 SER A N 1
ATOM 689 C CA . SER A 1 87 ? 3.532 5.268 -2.348 1.00 89.00 87 SER A CA 1
ATOM 690 C C . SER A 1 87 ? 2.452 5.052 -1.289 1.00 89.00 87 SER A C 1
ATOM 692 O O . SER A 1 87 ? 1.776 6.019 -0.933 1.00 89.00 87 SER A O 1
ATOM 694 N N . ILE A 1 88 ? 2.273 3.819 -0.795 1.00 91.88 88 ILE A N 1
ATOM 695 C CA . ILE A 1 88 ? 1.330 3.531 0.292 1.00 91.88 88 ILE A CA 1
ATOM 696 C C . ILE A 1 88 ? 1.840 4.163 1.586 1.00 91.88 88 ILE A C 1
ATOM 698 O O . ILE A 1 88 ? 2.988 3.951 1.973 1.00 91.88 88 ILE A O 1
ATOM 702 N N . ASP A 1 89 ? 0.963 4.888 2.274 1.00 91.56 89 ASP A N 1
ATOM 703 C CA . ASP A 1 89 ? 1.248 5.477 3.582 1.00 91.56 89 ASP A CA 1
ATOM 704 C C . ASP A 1 89 ? 0.331 4.943 4.695 1.00 91.56 89 ASP A C 1
ATOM 706 O O . ASP A 1 89 ? 0.764 4.860 5.846 1.00 91.56 89 ASP A O 1
ATOM 710 N N . LYS A 1 90 ? -0.905 4.522 4.375 1.00 94.81 90 LYS A N 1
ATOM 711 C CA . LYS A 1 90 ? -1.830 3.902 5.340 1.00 94.81 90 LYS A CA 1
ATOM 712 C C . LYS A 1 90 ? -2.548 2.674 4.793 1.00 94.81 90 LYS A C 1
ATOM 714 O O . LYS A 1 90 ? -2.924 2.628 3.624 1.00 94.81 90 LYS A O 1
ATOM 719 N N . ILE A 1 91 ? -2.828 1.729 5.689 1.00 96.06 91 ILE A N 1
ATOM 720 C CA . ILE A 1 91 ? -3.759 0.614 5.475 1.00 96.06 91 ILE A CA 1
ATOM 721 C C . ILE A 1 91 ? -4.747 0.602 6.638 1.00 96.06 91 ILE A C 1
ATOM 723 O O . ILE A 1 91 ? -4.344 0.586 7.799 1.00 96.06 91 ILE A O 1
ATOM 727 N N . ASN A 1 92 ? -6.046 0.628 6.339 1.00 96.25 92 ASN A N 1
ATOM 728 C CA . ASN A 1 92 ? -7.125 0.619 7.333 1.00 96.25 92 ASN A CA 1
ATOM 729 C C . ASN A 1 92 ? -6.946 1.700 8.416 1.00 96.25 92 ASN A C 1
ATOM 731 O O . ASN A 1 92 ? -7.134 1.458 9.604 1.00 96.25 92 ASN A O 1
ATOM 735 N N . GLY A 1 93 ? -6.514 2.895 7.999 1.00 93.25 93 GLY A N 1
ATOM 736 C CA . GLY A 1 93 ? -6.260 4.033 8.888 1.00 93.25 93 GLY A CA 1
ATOM 737 C C . GLY A 1 93 ? -4.946 3.966 9.676 1.00 93.25 93 GLY A C 1
ATOM 738 O O . GLY A 1 93 ? -4.538 4.987 10.228 1.00 93.25 93 GLY A O 1
ATOM 739 N N . LYS A 1 94 ? -4.249 2.824 9.679 1.00 93.88 94 LYS A N 1
ATOM 740 C CA . LYS A 1 94 ? -2.961 2.641 10.357 1.00 93.88 94 LYS A CA 1
ATOM 741 C C . LYS A 1 94 ? -1.812 3.024 9.437 1.00 93.88 94 LYS A C 1
ATOM 743 O O . LYS A 1 94 ? -1.798 2.640 8.267 1.00 93.88 94 LYS A O 1
ATOM 748 N N . GLU A 1 95 ? -0.857 3.773 9.970 1.00 92.88 95 GLU A N 1
ATOM 749 C CA . GLU A 1 95 ? 0.366 4.119 9.248 1.00 92.88 95 GLU A CA 1
ATOM 750 C C . GLU A 1 95 ? 1.217 2.882 9.010 1.00 92.88 95 GLU A C 1
ATOM 752 O O . GLU A 1 95 ? 1.352 2.021 9.882 1.00 92.88 95 GLU A O 1
ATOM 757 N N . ILE A 1 96 ? 1.773 2.789 7.804 1.00 87.50 96 ILE A N 1
ATOM 758 C CA . ILE A 1 96 ? 2.694 1.719 7.457 1.00 87.50 96 ILE A CA 1
ATOM 759 C C . ILE A 1 96 ? 4.050 2.287 7.068 1.00 87.50 96 ILE A C 1
ATOM 761 O O . ILE A 1 96 ? 4.178 3.204 6.262 1.00 87.50 96 ILE A O 1
ATOM 765 N N . HIS A 1 97 ? 5.095 1.673 7.606 1.00 81.88 97 HIS A N 1
ATOM 766 C CA . HIS A 1 97 ? 6.465 1.992 7.238 1.00 81.88 97 HIS A CA 1
ATOM 767 C C . HIS A 1 97 ? 6.961 0.958 6.222 1.00 81.88 97 HIS A C 1
ATOM 769 O O . HIS A 1 97 ? 7.596 -0.059 6.547 1.00 81.88 97 HIS A O 1
ATOM 775 N N . LEU A 1 98 ? 6.628 1.208 4.957 1.00 72.38 98 LEU A N 1
ATOM 776 C CA . LEU A 1 98 ? 7.303 0.610 3.812 1.00 72.38 98 LEU A CA 1
ATOM 777 C C . LEU A 1 98 ? 8.539 1.477 3.544 1.00 72.38 98 LEU A C 1
ATOM 779 O O . LEU A 1 98 ? 8.457 2.469 2.832 1.00 72.38 98 LEU A O 1
ATOM 783 N N . LYS A 1 99 ? 9.643 1.202 4.253 1.00 64.62 99 LYS A N 1
ATOM 784 C CA . LYS A 1 99 ? 10.825 2.080 4.242 1.00 64.62 99 LYS A CA 1
ATOM 785 C C . LYS A 1 99 ? 11.318 2.369 2.818 1.00 64.62 99 LYS A C 1
ATOM 787 O O . LYS A 1 99 ? 11.369 1.458 1.991 1.00 64.62 99 LYS A O 1
ATOM 792 N N . LYS A 1 100 ? 11.706 3.630 2.623 1.00 49.94 100 LYS A N 1
ATOM 793 C CA . LYS A 1 100 ? 12.555 4.147 1.551 1.00 49.94 100 LYS A CA 1
ATOM 794 C C . LYS A 1 100 ? 14.006 4.134 2.025 1.00 49.94 100 LYS A C 1
ATOM 796 O O . LYS A 1 100 ? 14.194 4.282 3.256 1.00 49.94 100 LYS A O 1
#